Protein AF-A0A2I1DPC3-F1 (afdb_monomer_lite)

pLDDT: mean 86.14, std 11.39, range [29.7, 96.44]

Sequence (164 aa):
MNNTRNSIEIYTDAACLIARDKLKMFIFDRDRMDLSATMVMAINRLAEAFPDRDMGAELAMPEAHREAHEQYRAQRRRLATDLDLIIDTLNRDVGSCGLYYELWHPRMMQAIAGHIRRYSVDKAVAAALWATVDCPADGPTEQDWKNASEMESDVWETIQEDME

Organism: NCBI:txid187490

Radius of gyration: 21.08 Å; chains: 1; bounding box: 50×29×62 Å

Foldseek 3Di:
DDPPPDLVNLLVQLLVVQVVVVVVCVVDPHDDDDQDPSNLVSLLSNCQSCLPDQVCVVSVGDPVSSVSSVVSSVVLVCLQEVLVVVVVVLCVVQPDCDVQPLSSLLSLLVSLVVSCVRSVHDLVSSLVSCVVSPAHSVGHDPVRNVSSVVSNVVVVVVVVVVVD

Secondary structure (DSSP, 8-state):
------HHHHHHHHHHHHHHHHHHHHHS-SS-----HHHHHHHHHHHHH-TTS-HHHHTT--HHHHHHHHHHHHHHHHHHH-HHHHHHHHHHHH----S-HHHHHHHHHHHHHHHHHHHT--HHHHHHHHHTTT--TT---HHHHHHHHHHHHHHHHHHHHTT-

Structure (mmCIF, N/CA/C/O backbone):
data_AF-A0A2I1DPC3-F1
#
_entry.id   AF-A0A2I1DPC3-F1
#
loop_
_atom_site.group_PDB
_atom_site.id
_atom_site.type_symbol
_atom_site.label_atom_id
_atom_site.label_alt_id
_atom_site.label_comp_id
_atom_site.label_asym_id
_atom_site.label_entity_id
_atom_site.label_seq_id
_atom_site.pdbx_PDB_ins_code
_atom_site.Cartn_x
_atom_site.Cartn_y
_atom_site.Cartn_z
_atom_site.occupancy
_atom_site.B_iso_or_equiv
_atom_site.auth_seq_id
_atom_site.auth_comp_id
_atom_site.auth_asym_id
_atom_site.auth_atom_id
_atom_site.pdbx_PDB_model_num
ATOM 1 N N . MET A 1 1 ? 7.057 15.089 9.502 1.00 29.70 1 MET A N 1
ATOM 2 C CA . MET A 1 1 ? 8.032 15.545 8.486 1.00 29.70 1 MET A CA 1
ATOM 3 C C . MET A 1 1 ? 7.602 15.004 7.128 1.00 29.70 1 MET A C 1
ATOM 5 O O . MET A 1 1 ? 7.773 13.820 6.869 1.00 29.70 1 MET A O 1
ATOM 9 N N . ASN A 1 2 ? 6.966 15.840 6.304 1.00 32.38 2 ASN A N 1
ATOM 10 C CA . ASN A 1 2 ? 6.518 15.468 4.960 1.00 32.38 2 ASN A CA 1
ATOM 11 C C . ASN A 1 2 ? 7.716 15.462 4.006 1.00 32.38 2 ASN A C 1
ATOM 13 O O . ASN A 1 2 ? 8.061 16.494 3.444 1.00 32.38 2 ASN A O 1
ATOM 17 N N . ASN A 1 3 ? 8.337 14.300 3.812 1.00 40.59 3 ASN A N 1
ATOM 18 C CA . ASN A 1 3 ? 9.265 14.068 2.702 1.00 40.59 3 ASN A CA 1
ATOM 19 C C . ASN A 1 3 ? 8.484 13.671 1.440 1.00 40.59 3 ASN A C 1
ATOM 21 O O . ASN A 1 3 ? 8.779 12.668 0.791 1.00 40.59 3 ASN A O 1
ATOM 25 N N . THR A 1 4 ? 7.467 14.455 1.080 1.00 48.62 4 THR A N 1
ATOM 26 C CA . THR A 1 4 ? 6.911 14.406 -0.272 1.00 48.62 4 THR A CA 1
ATOM 27 C C . THR A 1 4 ? 7.943 15.077 -1.170 1.00 48.62 4 THR A C 1
ATOM 29 O O . THR A 1 4 ? 7.867 16.274 -1.434 1.00 48.62 4 THR A O 1
ATOM 32 N N . ARG A 1 5 ? 8.973 14.327 -1.586 1.00 57.94 5 ARG A N 1
ATOM 33 C CA . ARG A 1 5 ? 9.790 14.745 -2.730 1.00 57.94 5 ARG A CA 1
ATOM 34 C C . ARG A 1 5 ? 8.828 15.071 -3.860 1.00 57.94 5 ARG A C 1
ATOM 36 O O . ARG A 1 5 ? 7.908 14.295 -4.127 1.00 57.94 5 ARG A O 1
ATOM 43 N N . ASN A 1 6 ? 9.004 16.237 -4.465 1.00 83.06 6 ASN A N 1
ATOM 44 C CA . ASN A 1 6 ? 8.153 16.667 -5.564 1.00 83.06 6 ASN A CA 1
ATOM 45 C C . ASN A 1 6 ? 8.238 15.603 -6.676 1.00 83.06 6 ASN A C 1
ATOM 47 O O . ASN A 1 6 ? 9.323 15.087 -6.943 1.00 83.06 6 ASN A O 1
ATOM 51 N N . SER A 1 7 ? 7.128 15.248 -7.331 1.00 83.38 7 SER A N 1
ATOM 52 C CA . SER A 1 7 ? 7.119 14.239 -8.404 1.00 83.38 7 SER A CA 1
ATOM 53 C C . SER A 1 7 ? 8.147 14.547 -9.507 1.00 83.38 7 SER A C 1
ATOM 55 O O . SER A 1 7 ? 8.692 13.630 -10.118 1.00 83.38 7 SER A O 1
ATOM 57 N N . ILE A 1 8 ? 8.474 15.831 -9.709 1.00 86.06 8 ILE A N 1
ATOM 58 C CA . ILE A 1 8 ? 9.557 16.291 -10.594 1.00 86.06 8 ILE A CA 1
ATOM 59 C C . ILE A 1 8 ? 10.935 15.817 -10.106 1.00 86.06 8 ILE A C 1
ATOM 61 O O . ILE A 1 8 ? 11.740 15.343 -10.906 1.00 86.06 8 ILE A O 1
ATOM 65 N N . GLU A 1 9 ? 11.219 15.919 -8.808 1.00 88.06 9 GLU A N 1
ATOM 66 C CA . GLU A 1 9 ? 12.486 15.467 -8.216 1.00 88.06 9 GLU A CA 1
ATOM 67 C C . GLU A 1 9 ? 12.615 13.949 -8.309 1.00 88.06 9 GLU A C 1
ATOM 69 O O . GLU A 1 9 ? 13.664 13.449 -8.698 1.00 88.06 9 GLU A O 1
ATOM 74 N N . ILE A 1 10 ? 11.533 13.212 -8.027 1.00 90.00 10 ILE A N 1
ATOM 75 C CA . ILE A 1 10 ? 11.505 11.746 -8.150 1.00 90.00 10 ILE A CA 1
ATOM 76 C C . ILE A 1 10 ? 11.810 11.322 -9.589 1.00 90.00 10 ILE A C 1
ATOM 78 O O . ILE A 1 10 ? 12.649 10.448 -9.812 1.00 90.00 10 ILE A O 1
ATOM 82 N N . TYR A 1 11 ? 11.160 11.966 -10.562 1.00 90.94 11 TYR A N 1
ATOM 83 C CA . TYR A 1 11 ? 11.421 11.725 -11.977 1.00 90.94 11 TYR A CA 1
ATOM 84 C C . TYR A 1 11 ? 12.879 12.020 -12.342 1.00 90.94 11 TYR A C 1
ATOM 86 O O . TYR A 1 11 ? 13.543 11.189 -12.959 1.00 90.94 11 TYR A O 1
ATOM 94 N N . THR A 1 12 ? 13.387 13.188 -11.945 1.00 91.38 12 THR A N 1
ATOM 95 C CA . THR A 1 12 ? 14.733 13.648 -12.313 1.00 91.38 12 THR A CA 1
ATOM 96 C C . THR A 1 12 ? 15.816 12.761 -11.699 1.00 91.38 12 THR A C 1
ATOM 98 O O . THR A 1 12 ? 16.739 12.355 -12.405 1.00 91.38 12 THR A O 1
ATOM 101 N N . ASP A 1 13 ? 15.680 12.393 -10.421 1.00 91.06 13 ASP A N 1
ATOM 102 C CA . ASP A 1 13 ? 16.586 11.468 -9.731 1.00 91.06 13 ASP A CA 1
ATOM 103 C C . ASP A 1 13 ? 16.650 10.118 -10.462 1.00 91.06 13 ASP A C 1
ATOM 105 O O . ASP A 1 13 ? 17.737 9.626 -10.779 1.00 91.06 13 ASP A O 1
ATOM 109 N N . ALA A 1 14 ? 15.488 9.527 -10.768 1.00 91.31 14 ALA A N 1
ATOM 110 C CA . ALA A 1 14 ? 15.417 8.244 -11.459 1.00 91.31 14 ALA A CA 1
ATOM 111 C C . ALA A 1 14 ? 16.000 8.330 -12.879 1.00 91.31 14 ALA A C 1
ATOM 113 O O . ALA A 1 14 ? 16.815 7.488 -13.259 1.00 91.31 14 ALA A O 1
ATOM 114 N N . ALA A 1 15 ? 15.651 9.371 -13.642 1.00 92.69 15 ALA A N 1
ATOM 115 C CA . ALA A 1 15 ? 16.155 9.585 -14.996 1.00 92.69 15 ALA A CA 1
ATOM 116 C C . ALA A 1 15 ? 17.687 9.721 -15.025 1.00 92.69 15 ALA A C 1
ATOM 118 O O . ALA A 1 15 ? 18.344 9.085 -15.851 1.00 92.69 15 ALA A O 1
ATOM 119 N N . CYS A 1 16 ? 18.269 10.481 -14.091 1.00 92.94 16 CYS A N 1
ATOM 120 C CA . CYS A 1 16 ? 19.719 10.624 -13.949 1.00 92.94 16 CYS A CA 1
ATOM 121 C C . CYS A 1 16 ? 20.403 9.291 -13.621 1.00 92.94 16 CYS A C 1
ATOM 123 O O . CYS A 1 16 ? 21.436 8.959 -14.209 1.00 92.94 16 CYS A O 1
ATOM 125 N N . LEU A 1 17 ? 19.833 8.507 -12.700 1.00 91.00 17 LEU A N 1
ATOM 126 C CA . LEU A 1 17 ? 20.369 7.197 -12.328 1.00 91.00 17 LEU A CA 1
ATOM 127 C C . LEU A 1 17 ? 20.321 6.209 -13.500 1.00 91.00 17 LEU A C 1
ATOM 129 O O . LEU A 1 17 ? 21.329 5.560 -13.780 1.00 91.00 17 LEU A O 1
ATOM 133 N N . ILE A 1 18 ? 19.201 6.152 -14.222 1.00 89.81 18 ILE A N 1
ATOM 134 C CA . ILE A 1 18 ? 19.018 5.300 -15.404 1.00 89.81 18 ILE A CA 1
ATOM 135 C C . ILE A 1 18 ? 19.963 5.720 -16.534 1.00 89.81 18 ILE A C 1
ATOM 137 O O . ILE A 1 18 ? 20.594 4.867 -17.155 1.00 89.81 18 ILE A O 1
ATOM 141 N N . ALA A 1 19 ? 20.114 7.022 -16.793 1.00 90.12 19 ALA A N 1
ATOM 142 C CA . ALA A 1 19 ? 21.049 7.526 -17.799 1.00 90.12 19 ALA A CA 1
ATOM 143 C C . ALA A 1 19 ? 22.503 7.159 -17.463 1.00 90.12 19 ALA A C 1
ATOM 145 O O . ALA A 1 19 ? 23.254 6.722 -18.338 1.00 90.12 19 ALA A O 1
ATOM 146 N N . ARG A 1 20 ? 22.891 7.278 -16.187 1.00 88.19 20 ARG A N 1
ATOM 147 C CA . ARG A 1 20 ? 24.218 6.872 -15.709 1.00 88.19 20 ARG A CA 1
ATOM 148 C C . ARG A 1 20 ? 24.463 5.379 -15.917 1.00 88.19 20 ARG A C 1
ATOM 150 O O . ARG A 1 20 ? 25.554 5.006 -16.340 1.00 88.19 20 ARG A O 1
ATOM 157 N N . ASP A 1 21 ? 23.480 4.533 -15.629 1.00 85.19 21 ASP A N 1
ATOM 158 C CA . ASP A 1 21 ? 23.625 3.086 -15.814 1.00 85.19 21 ASP A CA 1
ATOM 159 C C . ASP A 1 21 ? 23.664 2.691 -17.290 1.00 85.19 21 ASP A C 1
ATOM 161 O O . ASP A 1 21 ? 24.517 1.900 -17.681 1.00 85.19 21 ASP A O 1
ATOM 165 N N . LYS A 1 22 ? 22.860 3.329 -18.149 1.00 85.62 22 LYS A N 1
ATOM 166 C CA . LYS A 1 22 ? 22.969 3.162 -19.608 1.00 85.62 22 LYS A CA 1
ATOM 167 C C . LYS A 1 22 ? 24.371 3.478 -20.123 1.00 85.62 22 LYS A C 1
ATOM 169 O O . LYS A 1 22 ? 24.893 2.736 -20.952 1.00 85.62 22 LYS A O 1
ATOM 174 N N . LEU A 1 23 ? 24.979 4.561 -19.631 1.00 84.81 23 LEU A N 1
ATOM 175 C CA . LEU A 1 23 ? 26.351 4.931 -19.982 1.00 84.81 23 LEU A CA 1
ATOM 176 C C . LEU A 1 23 ? 27.342 3.849 -19.533 1.00 84.81 23 LEU A C 1
ATOM 178 O O . LEU A 1 23 ? 28.210 3.456 -20.304 1.00 84.81 23 LEU A O 1
ATOM 182 N N . LYS A 1 24 ? 27.194 3.328 -18.310 1.00 81.38 24 LYS A N 1
ATOM 183 C CA . LYS A 1 24 ? 28.041 2.236 -17.811 1.00 81.38 24 LYS A CA 1
ATOM 184 C C . LYS A 1 24 ? 27.889 0.965 -18.639 1.00 81.38 24 LYS A C 1
ATOM 186 O O . LYS A 1 24 ? 28.903 0.404 -19.020 1.00 81.38 24 LYS A O 1
ATOM 191 N N . MET A 1 25 ? 26.668 0.557 -18.975 1.00 77.06 25 MET A N 1
ATOM 192 C CA . MET A 1 25 ? 26.416 -0.598 -19.846 1.00 77.06 25 MET A CA 1
ATOM 193 C C . MET A 1 25 ? 26.947 -0.392 -21.270 1.00 77.06 25 MET A C 1
ATOM 195 O O . MET A 1 25 ? 27.163 -1.350 -21.993 1.00 77.06 25 MET A O 1
ATOM 199 N N . PHE A 1 26 ? 27.111 0.846 -21.735 1.00 76.44 26 PHE A N 1
ATOM 200 C CA . PHE A 1 26 ? 27.768 1.098 -23.019 1.00 76.44 26 PHE A CA 1
ATOM 201 C C . PHE A 1 26 ? 29.292 0.922 -22.928 1.00 76.44 26 PHE A C 1
ATOM 203 O O . PHE A 1 26 ? 29.922 0.496 -23.890 1.00 76.44 26 PHE A O 1
ATOM 210 N N . ILE A 1 27 ? 29.881 1.255 -21.777 1.00 76.12 27 ILE A N 1
ATOM 211 C CA . ILE A 1 27 ? 31.329 1.184 -21.530 1.00 76.12 27 ILE A CA 1
ATOM 212 C C . ILE A 1 27 ? 31.770 -0.236 -21.129 1.00 76.12 27 ILE A C 1
ATOM 214 O O . ILE A 1 27 ? 32.873 -0.652 -21.475 1.00 76.12 27 ILE A O 1
ATOM 218 N N . PHE A 1 28 ? 30.927 -0.970 -20.402 1.00 67.75 28 PHE A N 1
ATOM 219 C CA . PHE A 1 28 ? 31.197 -2.305 -19.869 1.00 67.75 28 PHE A CA 1
ATOM 220 C C . PHE A 1 28 ? 30.215 -3.320 -20.471 1.00 67.75 28 PHE A C 1
ATOM 222 O O . PHE A 1 28 ? 29.014 -3.064 -20.504 1.00 67.75 28 PHE A O 1
ATOM 229 N N . ASP A 1 29 ? 30.732 -4.457 -20.946 1.00 58.94 29 ASP A N 1
ATOM 230 C CA . ASP A 1 29 ? 29.975 -5.480 -21.682 1.00 58.94 29 ASP A CA 1
ATOM 231 C C . ASP A 1 29 ? 28.749 -6.019 -20.907 1.00 58.94 29 ASP A C 1
ATOM 233 O O . ASP A 1 29 ? 28.756 -6.132 -19.678 1.00 58.94 29 ASP A O 1
ATOM 237 N N . ARG A 1 30 ? 27.665 -6.294 -21.640 1.00 56.59 30 ARG A N 1
ATOM 238 C CA . ARG A 1 30 ? 26.322 -5.751 -21.347 1.00 56.59 30 ARG A CA 1
ATOM 239 C C . ARG A 1 30 ? 25.370 -6.575 -20.473 1.00 56.59 30 ARG A C 1
ATOM 241 O O . ARG A 1 30 ? 24.300 -6.069 -20.144 1.00 56.59 30 ARG A O 1
ATOM 248 N N . ASP A 1 31 ? 25.716 -7.788 -20.062 1.00 51.28 31 ASP A N 1
ATOM 249 C CA . ASP A 1 31 ? 24.662 -8.761 -19.714 1.00 51.28 31 ASP A CA 1
ATOM 250 C C . ASP A 1 31 ? 24.390 -8.986 -18.218 1.00 51.28 31 ASP A C 1
ATOM 252 O O . ASP A 1 31 ? 23.513 -9.777 -17.879 1.00 51.28 31 ASP A O 1
ATOM 256 N N . ARG A 1 32 ? 25.107 -8.332 -17.290 1.00 52.34 32 ARG A N 1
ATOM 257 C CA . ARG A 1 32 ? 24.981 -8.639 -15.843 1.00 52.34 32 ARG A CA 1
ATOM 258 C C . ARG A 1 32 ? 25.238 -7.470 -14.891 1.00 52.34 32 ARG A C 1
ATOM 260 O O . ARG A 1 32 ? 25.887 -7.643 -13.860 1.00 52.34 32 ARG A O 1
ATOM 267 N N . MET A 1 33 ? 24.775 -6.264 -15.209 1.00 63.78 33 MET A N 1
ATOM 268 C CA . MET A 1 33 ? 24.725 -5.242 -14.159 1.00 63.78 33 MET A CA 1
ATOM 269 C C . MET A 1 33 ? 23.501 -5.482 -13.280 1.00 63.78 33 MET A C 1
ATOM 271 O O . MET A 1 33 ? 22.384 -5.115 -13.637 1.00 63.78 33 MET A O 1
ATOM 275 N N . ASP A 1 34 ? 23.743 -6.115 -12.132 1.00 71.81 34 ASP A N 1
ATOM 276 C CA . ASP A 1 34 ? 22.758 -6.230 -11.064 1.00 71.81 34 ASP A CA 1
ATOM 277 C C . ASP A 1 34 ? 22.277 -4.838 -10.643 1.00 71.81 34 ASP A C 1
ATOM 279 O O . ASP A 1 34 ? 23.054 -3.880 -10.529 1.00 71.81 34 ASP A O 1
ATOM 283 N N . LEU A 1 35 ? 20.976 -4.725 -10.380 1.00 79.50 35 LEU A N 1
ATOM 284 C CA . LEU A 1 35 ? 20.387 -3.482 -9.905 1.00 79.50 35 LEU A CA 1
ATOM 285 C C . LEU A 1 35 ? 20.959 -3.131 -8.532 1.00 79.50 35 LEU A C 1
ATOM 287 O O . LEU A 1 35 ? 20.717 -3.812 -7.536 1.00 79.50 35 LEU A O 1
ATOM 291 N N . SER A 1 36 ? 21.680 -2.013 -8.458 1.00 85.19 36 SER A N 1
ATOM 292 C CA . SER A 1 36 ? 22.090 -1.466 -7.163 1.00 85.19 36 SER A CA 1
ATOM 293 C C . SER A 1 36 ? 20.867 -1.156 -6.289 1.00 85.19 36 SER A C 1
ATOM 295 O O . SER A 1 36 ? 19.825 -0.736 -6.796 1.00 85.19 36 SER A O 1
ATOM 297 N N . ALA A 1 37 ? 21.006 -1.266 -4.964 1.00 86.56 37 ALA A N 1
ATOM 298 C CA . ALA A 1 37 ? 19.927 -0.938 -4.025 1.00 86.56 37 ALA A CA 1
ATOM 299 C C . ALA A 1 37 ? 19.363 0.481 -4.246 1.00 86.56 37 ALA A C 1
ATOM 301 O O . ALA A 1 37 ? 18.153 0.689 -4.214 1.00 86.56 37 ALA A O 1
ATOM 302 N N . THR A 1 38 ? 20.230 1.451 -4.559 1.00 87.81 38 THR A N 1
ATOM 303 C CA . THR A 1 38 ? 19.825 2.824 -4.895 1.00 87.81 38 THR A CA 1
ATOM 304 C C . THR A 1 38 ? 18.936 2.880 -6.136 1.00 87.81 38 THR A C 1
ATOM 306 O O . THR A 1 38 ? 17.984 3.658 -6.167 1.00 87.81 38 THR A O 1
ATOM 309 N N . MET A 1 39 ? 19.227 2.062 -7.150 1.00 89.00 39 MET A N 1
ATOM 310 C CA . MET A 1 39 ? 18.412 1.986 -8.359 1.00 89.00 39 MET A CA 1
ATOM 311 C C . MET A 1 39 ? 17.047 1.367 -8.065 1.00 89.00 39 MET A C 1
ATOM 313 O O . MET A 1 39 ? 16.035 1.936 -8.461 1.00 89.00 39 MET A O 1
ATOM 317 N N . VAL A 1 40 ? 17.007 0.263 -7.314 1.00 89.56 40 VAL A N 1
ATOM 318 C CA . VAL A 1 40 ? 15.745 -0.367 -6.890 1.00 89.56 40 VAL A CA 1
ATOM 319 C C . VAL A 1 40 ? 14.876 0.634 -6.124 1.00 89.56 40 VAL A C 1
ATOM 321 O O . VAL A 1 40 ? 13.702 0.808 -6.436 1.00 89.56 40 VAL A O 1
ATOM 324 N N . MET A 1 41 ? 15.459 1.376 -5.177 1.00 89.50 41 MET A N 1
ATOM 325 C CA . MET A 1 41 ? 14.736 2.425 -4.451 1.00 89.50 41 MET A CA 1
ATOM 326 C C . MET A 1 41 ? 14.201 3.527 -5.374 1.00 89.50 41 MET A C 1
ATOM 328 O O . MET A 1 41 ? 13.085 4.003 -5.169 1.00 89.50 41 MET A O 1
ATOM 332 N N . ALA A 1 42 ? 14.982 3.956 -6.368 1.00 90.50 42 ALA A N 1
ATOM 333 C CA . ALA A 1 42 ? 14.554 4.974 -7.324 1.00 90.50 42 ALA A CA 1
ATOM 334 C C . ALA A 1 42 ? 13.412 4.471 -8.219 1.00 90.50 42 ALA A C 1
ATOM 336 O O . ALA A 1 42 ? 12.432 5.188 -8.404 1.00 90.50 42 ALA A O 1
ATOM 337 N N . ILE A 1 43 ? 13.504 3.231 -8.705 1.00 90.50 43 ILE A N 1
ATOM 338 C CA . ILE A 1 43 ? 12.467 2.557 -9.494 1.00 90.50 43 ILE A CA 1
ATOM 339 C C . ILE A 1 43 ? 11.160 2.448 -8.700 1.00 90.50 43 ILE A C 1
ATOM 341 O O . ILE A 1 43 ? 10.103 2.816 -9.212 1.00 90.50 43 ILE A O 1
ATOM 345 N N . ASN A 1 44 ? 11.229 2.019 -7.438 1.00 89.81 44 ASN A N 1
ATOM 346 C CA . ASN A 1 44 ? 10.047 1.887 -6.587 1.00 89.81 44 ASN A CA 1
ATOM 347 C C . ASN A 1 44 ? 9.376 3.247 -6.359 1.00 89.81 44 ASN A C 1
ATOM 349 O O . ASN A 1 44 ? 8.178 3.387 -6.581 1.00 89.81 44 ASN A O 1
ATOM 353 N N . ARG A 1 45 ? 10.153 4.283 -6.013 1.00 89.62 45 ARG A N 1
ATOM 354 C CA . ARG A 1 45 ? 9.632 5.655 -5.849 1.00 89.62 45 ARG A CA 1
ATOM 355 C C . ARG A 1 45 ? 9.007 6.200 -7.127 1.00 89.62 45 ARG A C 1
ATOM 357 O O . ARG A 1 45 ? 8.015 6.919 -7.070 1.00 89.62 45 ARG A O 1
ATOM 364 N N . LEU A 1 46 ? 9.587 5.875 -8.280 1.00 91.19 46 LEU A N 1
ATOM 365 C CA . LEU A 1 46 ? 9.060 6.292 -9.572 1.00 91.19 46 LEU A CA 1
ATOM 366 C C . LEU A 1 46 ? 7.690 5.657 -9.842 1.00 91.19 46 LEU A C 1
ATOM 368 O O . LEU A 1 46 ? 6.761 6.357 -10.238 1.00 91.19 46 LEU A O 1
ATOM 372 N N . ALA A 1 47 ? 7.550 4.362 -9.557 1.00 87.88 47 ALA A N 1
ATOM 373 C CA . ALA A 1 47 ? 6.283 3.647 -9.657 1.00 87.88 47 ALA A CA 1
ATOM 374 C C . ALA A 1 47 ? 5.236 4.141 -8.641 1.00 87.88 47 ALA A C 1
ATOM 376 O O . ALA A 1 47 ? 4.046 4.161 -8.951 1.00 87.88 47 ALA A O 1
ATOM 377 N N . GLU A 1 48 ? 5.657 4.558 -7.443 1.00 86.69 48 GLU A N 1
ATOM 378 C CA . GLU A 1 48 ? 4.777 5.183 -6.446 1.00 86.69 48 GLU A CA 1
ATOM 379 C C . GLU A 1 48 ? 4.259 6.550 -6.910 1.00 86.69 48 GLU A C 1
ATOM 381 O O . GLU A 1 48 ? 3.077 6.846 -6.745 1.00 86.69 48 GLU A O 1
ATOM 386 N N . ALA A 1 49 ? 5.130 7.379 -7.493 1.00 88.00 49 ALA A N 1
ATOM 387 C CA . ALA A 1 49 ? 4.788 8.731 -7.931 1.00 88.00 49 ALA A CA 1
ATOM 388 C C . ALA A 1 49 ? 3.965 8.760 -9.229 1.00 88.00 49 ALA A C 1
ATOM 390 O O . ALA A 1 49 ? 3.186 9.691 -9.440 1.00 88.00 49 ALA A O 1
ATOM 391 N N . PHE A 1 50 ? 4.139 7.760 -10.098 1.00 87.50 50 PHE A N 1
ATOM 392 C CA . PHE A 1 50 ? 3.487 7.678 -11.405 1.00 87.50 50 PHE A CA 1
ATOM 393 C C . PHE A 1 50 ? 2.866 6.289 -11.645 1.00 87.50 50 PHE A C 1
ATOM 395 O O . PHE A 1 50 ? 3.275 5.572 -12.562 1.00 87.50 50 PHE A O 1
ATOM 402 N N . PRO A 1 51 ? 1.854 5.892 -10.853 1.00 80.88 51 PRO A N 1
ATOM 403 C CA . PRO A 1 51 ? 1.315 4.531 -10.860 1.00 80.88 51 PRO A CA 1
ATOM 404 C C . PRO A 1 51 ? 0.657 4.131 -12.183 1.00 80.88 51 PRO A C 1
ATOM 406 O O . PRO A 1 51 ? 0.619 2.939 -12.501 1.00 80.88 51 PRO A O 1
ATOM 409 N N . ASP A 1 52 ? 0.193 5.100 -12.975 1.00 83.06 52 ASP A N 1
ATOM 410 C CA . ASP A 1 52 ? -0.532 4.878 -14.232 1.00 83.06 52 ASP A CA 1
ATOM 411 C C . ASP A 1 52 ? 0.339 5.048 -15.481 1.00 83.06 52 ASP A C 1
ATOM 413 O O . ASP A 1 52 ? -0.000 4.527 -16.543 1.00 83.06 52 ASP A O 1
ATOM 417 N N . ARG A 1 53 ? 1.507 5.687 -15.365 1.00 86.00 53 ARG A N 1
ATOM 418 C CA . ARG A 1 53 ? 2.390 5.947 -16.510 1.00 86.00 53 ARG A CA 1
ATOM 419 C C . ARG A 1 53 ? 3.359 4.804 -16.742 1.00 86.00 53 ARG A C 1
ATOM 421 O O . ARG A 1 53 ? 3.888 4.214 -15.800 1.00 86.00 53 ARG A O 1
ATOM 428 N N . ASP A 1 54 ? 3.628 4.503 -18.006 1.00 87.62 54 ASP A N 1
ATOM 429 C CA . ASP A 1 54 ? 4.689 3.568 -18.372 1.00 87.62 54 ASP A CA 1
ATOM 430 C C . ASP A 1 54 ? 6.058 4.257 -18.346 1.00 87.62 54 ASP A C 1
ATOM 432 O O . ASP A 1 54 ? 6.669 4.560 -19.369 1.00 87.62 54 ASP A O 1
ATOM 436 N N . MET A 1 55 ? 6.551 4.495 -17.130 1.00 91.06 55 MET A N 1
ATOM 437 C CA . MET A 1 55 ? 7.851 5.129 -16.925 1.00 91.06 55 MET A CA 1
ATOM 438 C C . MET A 1 55 ? 9.017 4.292 -17.470 1.00 91.06 55 MET A C 1
ATOM 440 O O . MET A 1 55 ? 10.077 4.846 -17.762 1.00 91.06 55 MET A O 1
ATOM 444 N N . GLY A 1 56 ? 8.828 2.976 -17.626 1.00 89.31 56 GLY A N 1
ATOM 445 C CA . GLY A 1 56 ? 9.815 2.084 -18.228 1.00 89.31 56 GLY A CA 1
ATOM 446 C C . GLY A 1 56 ? 10.053 2.438 -19.692 1.00 89.31 56 GLY A C 1
ATOM 447 O O . GLY A 1 56 ? 11.200 2.640 -20.099 1.00 89.31 56 GLY A O 1
ATOM 448 N N . ALA A 1 57 ? 8.969 2.590 -20.455 1.00 89.56 57 ALA A N 1
ATOM 449 C CA . ALA A 1 57 ? 9.022 3.054 -21.836 1.00 89.56 57 ALA A CA 1
ATOM 450 C C . ALA A 1 57 ? 9.473 4.520 -21.940 1.00 89.56 57 ALA A C 1
ATOM 452 O O . ALA A 1 57 ? 10.367 4.829 -22.728 1.00 89.56 57 ALA A O 1
ATOM 453 N N . GLU A 1 58 ? 8.915 5.418 -21.121 1.00 91.69 58 GLU A N 1
ATOM 454 C CA . GLU A 1 58 ? 9.222 6.856 -21.182 1.00 91.69 58 GLU A CA 1
ATOM 455 C C . GLU A 1 58 ? 10.696 7.174 -20.895 1.00 91.69 58 GLU A C 1
ATOM 457 O O . GLU A 1 58 ? 11.294 8.020 -21.559 1.00 91.69 58 GLU A O 1
ATOM 462 N N . LEU A 1 59 ? 11.308 6.476 -19.933 1.00 91.56 59 LEU A N 1
ATOM 463 C CA . LEU A 1 59 ? 12.734 6.622 -19.626 1.00 91.56 59 LEU A CA 1
ATOM 464 C C . LEU A 1 59 ? 13.619 5.694 -20.467 1.00 91.56 59 LEU A C 1
ATOM 466 O O . LEU A 1 59 ? 14.840 5.673 -20.272 1.00 91.56 59 LEU A O 1
ATOM 470 N N . ALA A 1 60 ? 13.033 4.927 -21.393 1.00 89.94 60 ALA A N 1
ATOM 471 C CA . ALA A 1 60 ? 13.693 3.894 -22.186 1.00 89.94 60 ALA A CA 1
ATOM 472 C C . ALA A 1 60 ? 14.598 3.003 -21.316 1.00 89.94 60 ALA A C 1
ATOM 474 O O . ALA A 1 60 ? 15.791 2.869 -21.593 1.00 89.94 60 ALA A O 1
ATOM 475 N N . MET A 1 61 ? 14.077 2.518 -20.187 1.00 89.94 61 MET A N 1
ATOM 476 C CA . MET A 1 61 ? 14.845 1.769 -19.191 1.00 89.94 61 MET A CA 1
ATOM 477 C C . MET A 1 61 ? 15.540 0.545 -19.815 1.00 89.94 61 MET A C 1
ATOM 479 O O . MET A 1 61 ? 14.950 -0.110 -20.675 1.00 89.94 61 MET A O 1
ATOM 483 N N . PRO A 1 62 ? 16.769 0.200 -19.379 1.00 87.75 62 PRO A N 1
ATOM 484 C CA . PRO A 1 62 ? 17.349 -1.106 -19.682 1.00 87.75 62 PRO A CA 1
ATOM 485 C C . PRO A 1 62 ? 16.424 -2.239 -19.224 1.00 87.75 62 PRO A C 1
ATOM 487 O O . PRO A 1 62 ? 15.668 -2.066 -18.267 1.00 87.75 62 PRO A O 1
ATOM 490 N N . GLU A 1 63 ? 16.513 -3.404 -19.865 1.00 86.94 63 GLU A N 1
ATOM 491 C CA . GLU A 1 63 ? 15.581 -4.522 -19.658 1.00 86.94 63 GLU A CA 1
ATOM 492 C C . GLU A 1 63 ? 15.409 -4.902 -18.181 1.00 86.94 63 GLU A C 1
ATOM 494 O O . GLU A 1 63 ? 14.296 -4.818 -17.672 1.00 86.94 63 GLU A O 1
ATOM 499 N N . ALA A 1 64 ? 16.505 -5.147 -17.456 1.00 85.19 64 ALA A N 1
ATOM 500 C CA . ALA A 1 64 ? 16.458 -5.471 -16.026 1.00 85.19 64 ALA A CA 1
ATOM 501 C C . ALA A 1 64 ? 15.773 -4.385 -15.167 1.00 85.19 64 ALA A C 1
ATOM 503 O O . ALA A 1 64 ? 15.070 -4.685 -14.204 1.00 85.19 64 ALA A O 1
ATOM 504 N N . HIS A 1 65 ? 15.946 -3.104 -15.514 1.00 87.94 65 HIS A N 1
ATOM 505 C CA . HIS A 1 65 ? 15.314 -1.994 -14.791 1.00 87.94 65 HIS A CA 1
ATOM 506 C C . HIS A 1 65 ? 13.813 -1.932 -15.078 1.00 87.94 65 HIS A C 1
ATOM 508 O O . HIS A 1 65 ? 13.015 -1.696 -14.171 1.00 87.94 65 HIS A O 1
ATOM 514 N N . ARG A 1 66 ? 13.435 -2.151 -16.342 1.00 89.56 66 ARG A N 1
ATOM 515 C CA . ARG A 1 66 ? 12.038 -2.202 -16.768 1.00 89.56 66 ARG A CA 1
ATOM 516 C C . ARG A 1 66 ? 11.314 -3.365 -16.09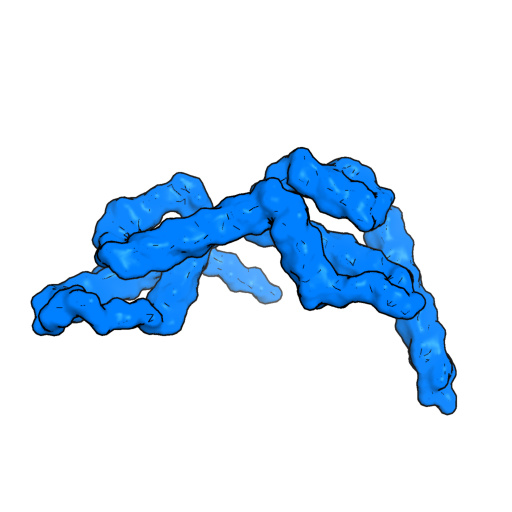4 1.00 89.56 66 ARG A C 1
ATOM 518 O O . ARG A 1 66 ? 10.244 -3.147 -15.541 1.00 89.56 66 ARG A O 1
ATOM 525 N N . GLU A 1 67 ? 11.916 -4.553 -16.077 1.00 89.56 67 GLU A N 1
ATOM 526 C CA . GLU A 1 67 ? 11.358 -5.726 -15.397 1.00 89.56 67 GLU A CA 1
ATOM 527 C C . GLU A 1 67 ? 11.130 -5.455 -13.907 1.00 89.56 67 GLU A C 1
ATOM 529 O O . GLU A 1 67 ? 10.030 -5.681 -13.407 1.00 89.56 67 GLU A O 1
ATOM 534 N N . ALA A 1 68 ? 12.118 -4.891 -13.203 1.00 88.88 68 ALA A N 1
ATOM 535 C CA . ALA A 1 68 ? 11.962 -4.530 -11.793 1.00 88.88 68 ALA A CA 1
ATOM 536 C C . ALA A 1 68 ? 10.850 -3.487 -11.570 1.00 88.88 68 ALA A C 1
ATOM 538 O O . ALA A 1 68 ? 10.058 -3.603 -10.632 1.00 88.88 68 ALA A O 1
ATOM 539 N N . HIS A 1 69 ? 10.752 -2.486 -12.449 1.00 89.75 69 HIS A N 1
ATOM 540 C CA . HIS A 1 69 ? 9.698 -1.474 -12.395 1.00 89.75 69 HIS A CA 1
ATOM 541 C C . HIS A 1 69 ? 8.302 -2.075 -12.617 1.00 89.75 69 HIS A C 1
ATOM 543 O O . HIS A 1 69 ? 7.362 -1.763 -11.881 1.00 89.75 69 HIS A O 1
ATOM 549 N N . GLU A 1 70 ? 8.153 -2.953 -13.609 1.00 89.88 70 GLU A N 1
ATOM 550 C CA . GLU A 1 70 ? 6.895 -3.638 -13.916 1.00 89.88 70 GLU A CA 1
ATOM 551 C C . GLU A 1 70 ? 6.474 -4.592 -12.796 1.00 89.88 70 GLU A C 1
ATOM 553 O O . GLU A 1 70 ? 5.311 -4.569 -12.385 1.00 89.88 70 GLU A O 1
ATOM 558 N N . GLN A 1 71 ? 7.413 -5.368 -12.247 1.00 89.62 71 GLN A N 1
ATOM 559 C CA . GLN A 1 71 ? 7.170 -6.247 -11.100 1.00 89.62 71 GLN A CA 1
ATOM 560 C C . GLN A 1 71 ? 6.658 -5.455 -9.894 1.00 89.62 71 GLN A C 1
ATOM 562 O O . GLN A 1 71 ? 5.637 -5.818 -9.304 1.00 89.62 71 GLN A O 1
ATOM 567 N N . TYR A 1 72 ? 7.307 -4.336 -9.563 1.00 89.56 72 TYR A N 1
ATOM 568 C CA . TYR A 1 72 ? 6.879 -3.495 -8.450 1.00 89.56 72 TYR A CA 1
ATOM 569 C C . TYR A 1 72 ? 5.506 -2.850 -8.705 1.00 89.56 72 TYR A C 1
ATOM 571 O O . TYR A 1 72 ? 4.647 -2.862 -7.822 1.00 89.56 72 TYR A O 1
ATOM 579 N N . ARG A 1 73 ? 5.232 -2.351 -9.922 1.00 88.12 73 ARG A N 1
ATOM 580 C CA . ARG A 1 73 ? 3.894 -1.837 -10.285 1.00 88.12 73 ARG A CA 1
ATOM 581 C C . ARG A 1 73 ? 2.818 -2.911 -10.169 1.00 88.12 73 ARG A C 1
ATOM 583 O O . ARG A 1 73 ? 1.739 -2.629 -9.650 1.00 88.12 73 ARG A O 1
ATOM 590 N N . ALA A 1 74 ? 3.094 -4.128 -10.630 1.00 88.44 74 ALA A N 1
ATOM 591 C CA . ALA A 1 74 ? 2.163 -5.245 -10.522 1.00 88.44 74 ALA A CA 1
ATOM 592 C C . ALA A 1 74 ? 1.885 -5.598 -9.053 1.00 88.44 74 ALA A C 1
ATOM 594 O O . ALA A 1 74 ? 0.723 -5.715 -8.666 1.00 88.44 74 ALA A O 1
ATOM 595 N N . GLN A 1 75 ? 2.923 -5.684 -8.217 1.00 89.69 75 GLN A N 1
ATOM 596 C CA . GLN A 1 75 ? 2.774 -5.915 -6.779 1.00 89.69 75 GLN A CA 1
ATOM 597 C C . GLN A 1 75 ? 1.953 -4.807 -6.107 1.00 89.69 75 GLN A C 1
ATOM 599 O O . GLN A 1 75 ? 1.036 -5.097 -5.342 1.00 89.69 75 GLN A O 1
ATOM 604 N N . ARG A 1 76 ? 2.234 -3.540 -6.426 1.00 89.06 76 ARG A N 1
ATOM 605 C CA . ARG A 1 76 ? 1.510 -2.385 -5.882 1.00 89.06 76 ARG A CA 1
ATOM 6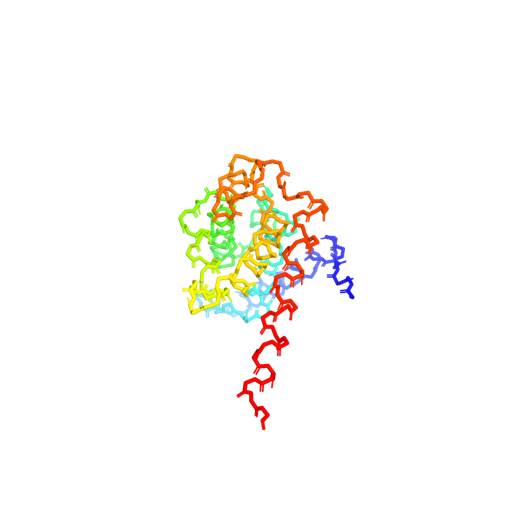06 C C . ARG A 1 76 ? 0.030 -2.404 -6.268 1.00 89.06 76 ARG A C 1
ATOM 608 O O . ARG A 1 76 ? -0.809 -2.123 -5.422 1.00 89.06 76 ARG A O 1
ATOM 615 N N . ARG A 1 77 ? -0.294 -2.773 -7.514 1.00 87.12 77 ARG A N 1
ATOM 616 C CA . ARG A 1 77 ? -1.686 -2.957 -7.961 1.00 87.12 77 ARG A CA 1
ATOM 617 C C . ARG A 1 77 ? -2.381 -4.065 -7.186 1.00 87.12 77 ARG A C 1
ATOM 619 O O . ARG A 1 77 ? -3.493 -3.854 -6.730 1.00 87.12 77 ARG A O 1
ATOM 626 N N . ARG A 1 78 ? -1.714 -5.205 -6.974 1.00 90.62 78 ARG A N 1
ATOM 627 C CA . ARG A 1 78 ? -2.267 -6.275 -6.132 1.00 90.62 78 ARG A CA 1
ATOM 628 C C . ARG A 1 78 ? -2.558 -5.770 -4.722 1.00 90.62 78 ARG A C 1
ATOM 630 O O . ARG A 1 78 ? -3.658 -5.962 -4.237 1.00 90.62 78 ARG A O 1
ATOM 637 N N . LEU A 1 79 ? -1.642 -5.021 -4.115 1.00 90.94 79 LEU A N 1
ATOM 638 C CA . LEU A 1 79 ? -1.865 -4.393 -2.807 1.00 90.94 79 LEU A CA 1
ATOM 639 C C . LEU A 1 79 ? -2.944 -3.294 -2.812 1.00 90.94 79 LEU A C 1
ATOM 641 O O . LEU A 1 79 ? -3.319 -2.828 -1.744 1.00 90.94 79 LEU A O 1
ATOM 645 N N . ALA A 1 80 ? -3.459 -2.880 -3.970 1.00 89.88 80 ALA A N 1
ATOM 646 C CA . ALA A 1 80 ? -4.593 -1.967 -4.070 1.00 89.88 80 ALA A CA 1
ATOM 647 C C . ALA A 1 80 ? -5.937 -2.690 -4.273 1.00 89.88 80 ALA A C 1
ATOM 649 O O . ALA A 1 80 ? -6.970 -2.093 -3.990 1.00 89.88 80 ALA A O 1
ATOM 650 N N . THR A 1 81 ? -5.933 -3.938 -4.764 1.00 91.62 81 THR A N 1
ATOM 651 C CA . THR A 1 81 ? -7.153 -4.617 -5.249 1.00 91.62 81 THR A CA 1
ATOM 652 C C . THR A 1 81 ? -7.400 -6.014 -4.673 1.00 91.62 81 THR A C 1
ATOM 654 O O . THR A 1 81 ? -8.534 -6.477 -4.659 1.00 91.62 81 THR A O 1
ATOM 657 N N . ASP A 1 82 ? -6.351 -6.731 -4.274 1.00 93.62 82 ASP A N 1
ATOM 658 C CA . ASP A 1 82 ? -6.394 -8.127 -3.819 1.00 93.62 82 ASP A CA 1
ATOM 659 C C . ASP A 1 82 ? -6.677 -8.155 -2.310 1.00 93.62 82 ASP A C 1
ATOM 661 O O . ASP A 1 82 ? -5.763 -8.012 -1.500 1.00 93.62 82 ASP A O 1
ATOM 665 N N . LEU A 1 83 ? -7.957 -8.259 -1.937 1.00 92.38 83 LEU A N 1
ATOM 666 C CA . LEU A 1 83 ? -8.409 -8.130 -0.548 1.00 92.38 83 LEU A CA 1
ATOM 667 C C . LEU A 1 83 ? -7.715 -9.122 0.395 1.00 92.38 83 LEU A C 1
ATOM 669 O O . LEU A 1 83 ? -7.244 -8.713 1.454 1.00 92.38 83 LEU A O 1
ATOM 673 N N . ASP A 1 84 ? -7.604 -10.389 -0.005 1.00 94.06 84 ASP A N 1
ATOM 674 C CA . ASP A 1 84 ? -6.986 -11.436 0.814 1.00 94.06 84 ASP A CA 1
ATOM 675 C C . ASP A 1 84 ? -5.506 -11.129 1.058 1.00 94.06 84 ASP A C 1
ATOM 677 O O . ASP A 1 84 ? -5.033 -11.164 2.194 1.00 94.06 84 ASP A O 1
ATOM 681 N N . LEU A 1 85 ? -4.780 -10.724 0.009 1.00 94.44 85 LEU A N 1
ATOM 682 C CA . LEU A 1 85 ? -3.385 -10.307 0.142 1.00 94.44 85 LEU A CA 1
ATOM 683 C C . LEU A 1 85 ? -3.235 -9.091 1.065 1.00 94.44 85 LEU A C 1
ATOM 685 O O . LEU A 1 85 ? -2.265 -9.010 1.826 1.00 94.44 85 LEU A O 1
ATOM 689 N N . ILE A 1 86 ? -4.153 -8.126 0.979 1.00 94.75 86 ILE A N 1
ATOM 690 C CA . ILE A 1 86 ? -4.124 -6.930 1.823 1.00 94.75 86 ILE A CA 1
ATOM 691 C C . ILE A 1 86 ? -4.350 -7.322 3.283 1.00 94.75 86 ILE A C 1
ATOM 693 O O . ILE A 1 86 ? -3.543 -6.944 4.128 1.00 94.75 86 ILE A O 1
ATOM 697 N N . ILE A 1 87 ? -5.383 -8.114 3.577 1.00 92.88 87 ILE A N 1
ATOM 698 C CA . ILE A 1 87 ? -5.687 -8.585 4.934 1.00 92.88 87 ILE A CA 1
ATOM 699 C C . ILE A 1 87 ? -4.510 -9.384 5.505 1.00 92.88 87 ILE A C 1
ATOM 701 O O . ILE A 1 87 ? -4.084 -9.125 6.629 1.00 92.88 87 ILE A O 1
ATOM 705 N N . ASP A 1 88 ? -3.921 -10.292 4.726 1.00 93.31 88 ASP A N 1
ATOM 706 C CA . ASP A 1 88 ? -2.731 -11.045 5.137 1.00 93.31 88 ASP A CA 1
ATOM 707 C C . ASP A 1 88 ? -1.542 -10.131 5.451 1.00 93.31 88 ASP A C 1
ATOM 709 O O . ASP A 1 88 ? -0.795 -10.376 6.400 1.00 93.31 88 ASP A O 1
ATOM 713 N N . THR A 1 89 ? -1.356 -9.070 4.663 1.00 93.00 89 THR A N 1
ATOM 714 C CA . THR A 1 89 ? -0.295 -8.082 4.893 1.00 93.00 89 THR A CA 1
ATOM 715 C C . THR A 1 89 ? -0.552 -7.308 6.186 1.00 93.00 89 THR A C 1
ATOM 717 O O . THR A 1 89 ? 0.335 -7.222 7.031 1.00 93.00 89 THR A O 1
ATOM 720 N N . LEU A 1 90 ? -1.779 -6.819 6.385 1.00 93.50 90 LEU A N 1
ATOM 721 C CA . LEU A 1 90 ? -2.172 -6.080 7.5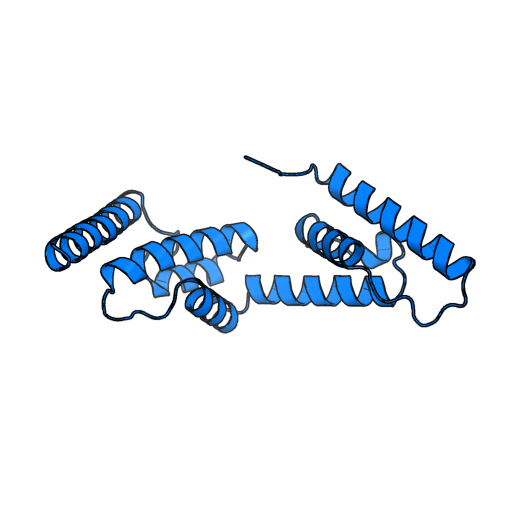84 1.00 93.50 90 LEU A CA 1
ATOM 722 C C . LEU A 1 90 ? -2.054 -6.937 8.851 1.00 93.50 90 LEU A C 1
ATOM 724 O O . LEU A 1 90 ? -1.532 -6.470 9.858 1.00 93.50 90 LEU A O 1
ATOM 728 N N . ASN A 1 91 ? -2.455 -8.209 8.795 1.00 90.94 91 ASN A N 1
ATOM 729 C CA . ASN A 1 91 ? -2.322 -9.143 9.914 1.00 90.94 91 ASN A CA 1
ATOM 730 C C . ASN A 1 91 ? -0.862 -9.441 10.275 1.00 90.94 91 ASN A C 1
ATOM 732 O O . ASN A 1 91 ? -0.561 -9.676 11.443 1.00 90.94 91 ASN A O 1
ATOM 736 N N . ARG A 1 92 ? 0.061 -9.429 9.306 1.00 90.44 92 ARG A N 1
ATOM 737 C CA . ARG A 1 92 ? 1.500 -9.557 9.593 1.00 90.44 92 ARG A CA 1
ATOM 738 C C . ARG A 1 92 ? 2.071 -8.300 10.240 1.00 90.44 92 ARG A C 1
ATOM 740 O O . ARG A 1 92 ? 2.928 -8.425 11.109 1.00 90.44 92 ARG A O 1
ATOM 747 N N . ASP A 1 93 ? 1.599 -7.127 9.826 1.00 87.69 93 ASP A N 1
ATOM 748 C CA . ASP A 1 93 ? 2.076 -5.838 10.336 1.00 87.69 93 ASP A CA 1
ATOM 749 C C . ASP A 1 93 ? 1.537 -5.537 11.745 1.00 87.69 93 ASP A C 1
ATOM 751 O O . ASP A 1 93 ? 2.280 -5.083 12.614 1.00 87.69 93 ASP A O 1
ATOM 755 N N . VAL A 1 94 ? 0.248 -5.796 11.979 1.00 89.56 94 VAL A N 1
ATOM 756 C CA . VAL A 1 94 ? -0.438 -5.531 13.255 1.00 89.56 94 VAL A CA 1
ATOM 757 C C . VAL A 1 94 ? -0.270 -6.688 14.242 1.00 89.56 94 VAL A C 1
ATOM 759 O O . VAL A 1 94 ? -0.216 -6.471 15.453 1.00 89.56 94 VAL A O 1
ATOM 762 N N . GLY A 1 95 ? -0.161 -7.913 13.729 1.00 83.25 95 GLY A N 1
ATOM 763 C CA . GLY A 1 95 ? -0.335 -9.142 14.496 1.00 83.25 95 GLY A CA 1
ATOM 764 C C . GLY A 1 95 ? -1.793 -9.616 14.487 1.00 83.25 95 GLY A C 1
ATOM 765 O O . GLY A 1 95 ? -2.720 -8.861 14.193 1.00 83.25 95 GLY A O 1
ATOM 766 N N . SER A 1 96 ? -2.004 -10.895 14.803 1.00 75.06 96 SER A N 1
ATOM 767 C CA . SER A 1 96 ? -3.346 -11.459 14.998 1.00 75.06 96 SER A CA 1
ATOM 768 C C . SER A 1 96 ? -4.017 -10.870 16.241 1.00 75.06 96 SER A C 1
ATOM 770 O O . SER A 1 96 ? -3.317 -10.398 17.142 1.00 75.06 96 SER A O 1
ATOM 772 N N . CYS A 1 97 ? -5.351 -10.965 16.346 1.00 70.50 97 CYS A N 1
ATOM 773 C CA . CYS A 1 97 ? -6.019 -10.690 17.616 1.00 70.50 97 CYS A CA 1
ATOM 774 C C . CYS A 1 97 ? -5.517 -11.729 18.638 1.00 70.50 97 CYS A C 1
ATOM 776 O O . CYS A 1 97 ? -5.791 -12.924 18.553 1.00 70.50 97 CYS A O 1
ATOM 778 N N . GLY A 1 98 ? -4.579 -11.305 19.484 1.00 67.12 98 GLY A N 1
ATOM 779 C CA . GLY A 1 98 ? -4.025 -12.128 20.550 1.00 67.12 98 GLY A CA 1
ATOM 780 C C . GLY A 1 98 ? -5.018 -12.192 21.705 1.00 67.12 98 GLY A C 1
ATOM 781 O O . GLY A 1 98 ? -6.215 -12.363 21.506 1.00 67.12 98 GLY A O 1
ATOM 782 N N . LEU A 1 99 ? -4.527 -11.994 22.927 1.00 65.25 99 LEU A N 1
ATOM 783 C CA . LEU A 1 99 ? -5.384 -11.905 24.116 1.00 65.25 99 LEU A CA 1
ATOM 784 C C . LEU A 1 99 ? -6.128 -10.563 24.243 1.00 65.25 99 LEU A C 1
ATOM 786 O O . LEU A 1 99 ? -7.095 -10.496 24.988 1.00 65.25 99 LEU A O 1
ATOM 790 N N . TYR A 1 100 ? -5.703 -9.525 23.515 1.00 81.19 100 TYR A N 1
ATOM 791 C CA . TYR A 1 100 ? -6.209 -8.157 23.663 1.00 81.19 100 TYR A CA 1
ATOM 792 C C . TYR A 1 100 ? -6.814 -7.665 22.349 1.00 81.19 100 TYR A C 1
ATOM 794 O O . TYR A 1 100 ? -6.121 -7.100 21.494 1.00 81.19 100 TYR A O 1
ATOM 802 N N . TYR A 1 101 ? -8.111 -7.908 22.173 1.00 86.38 101 TYR A N 1
ATOM 803 C CA . TYR A 1 101 ? -8.865 -7.389 21.031 1.00 86.38 101 TYR A CA 1
ATOM 804 C C . TYR A 1 101 ? -8.849 -5.856 21.015 1.00 86.38 101 TYR A C 1
ATOM 806 O O . TYR A 1 101 ? -8.713 -5.240 19.964 1.00 86.38 101 TYR A O 1
ATOM 814 N N . GLU A 1 102 ? -8.896 -5.256 22.196 1.00 88.50 102 GLU A N 1
ATOM 815 C CA . GLU A 1 102 ? -8.910 -3.824 22.457 1.00 88.50 102 GLU A CA 1
ATOM 816 C C . GLU A 1 102 ? -7.605 -3.129 22.045 1.00 88.50 102 GLU A C 1
ATOM 818 O O . GLU A 1 102 ? -7.614 -1.940 21.755 1.00 88.50 102 GLU A O 1
ATOM 823 N N . LEU A 1 103 ? -6.493 -3.869 21.948 1.00 87.69 103 LEU A N 1
ATOM 824 C CA . LEU A 1 103 ? -5.249 -3.382 21.338 1.00 87.69 103 LEU A CA 1
ATOM 825 C C . LEU A 1 103 ? -5.210 -3.656 19.834 1.00 87.69 103 LEU A C 1
ATOM 827 O O . LEU A 1 103 ? -4.707 -2.846 19.054 1.00 87.69 103 LEU A O 1
ATOM 831 N N . TRP A 1 104 ? -5.702 -4.822 19.416 1.00 91.75 104 TRP A N 1
ATOM 832 C CA . TRP A 1 104 ? -5.676 -5.229 18.015 1.00 91.75 104 TRP A CA 1
ATOM 833 C C . TRP A 1 104 ? -6.568 -4.343 17.139 1.00 91.75 104 TRP A C 1
ATOM 835 O O . TRP A 1 104 ? -6.125 -3.894 16.083 1.00 91.75 104 TRP A O 1
ATOM 845 N N . HIS A 1 105 ? -7.799 -4.063 17.572 1.00 93.19 105 HIS A N 1
ATOM 846 C CA . HIS A 1 105 ? -8.803 -3.358 16.775 1.00 93.19 105 HIS A CA 1
ATOM 847 C C . HIS A 1 105 ? -8.380 -1.921 16.418 1.00 93.19 105 HIS A C 1
ATOM 849 O O . HIS A 1 105 ? -8.321 -1.622 15.219 1.00 93.19 105 HIS A O 1
ATOM 855 N N . PRO A 1 106 ? -7.935 -1.067 17.366 1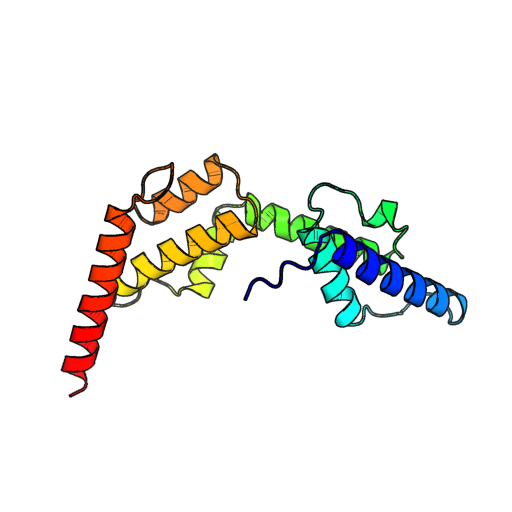.00 92.75 106 PRO A N 1
ATOM 856 C CA . PRO A 1 106 ? -7.458 0.282 17.047 1.00 92.75 106 PRO A CA 1
ATOM 857 C C . PRO A 1 106 ? -6.257 0.278 16.097 1.00 92.75 106 PRO A C 1
ATOM 859 O O . PRO A 1 106 ? -6.181 1.077 15.159 1.00 92.75 106 PRO A O 1
ATOM 862 N N . ARG A 1 107 ? -5.331 -0.669 16.279 1.00 92.81 107 ARG A N 1
ATOM 863 C CA . ARG A 1 107 ? -4.152 -0.816 15.415 1.00 92.81 107 ARG A CA 1
ATOM 864 C C . ARG A 1 107 ? -4.517 -1.290 14.017 1.00 92.81 107 ARG A C 1
ATOM 866 O O . ARG A 1 107 ? -3.968 -0.777 13.043 1.00 92.81 107 ARG A O 1
ATOM 873 N N . MET A 1 108 ? -5.462 -2.221 13.903 1.00 94.62 108 MET A N 1
ATOM 874 C CA . MET A 1 108 ? -5.974 -2.685 12.618 1.00 94.62 108 MET A CA 1
ATOM 875 C C . MET A 1 108 ? -6.692 -1.554 11.873 1.00 94.62 108 MET A C 1
ATOM 877 O O . MET A 1 108 ? -6.419 -1.340 10.693 1.00 94.62 108 MET A O 1
ATOM 881 N N . MET A 1 109 ? -7.509 -0.746 12.560 1.00 95.38 109 MET A N 1
ATOM 882 C CA . MET A 1 109 ? -8.126 0.448 11.968 1.00 95.38 109 MET A CA 1
ATOM 883 C C . MET A 1 109 ? -7.077 1.428 11.423 1.00 95.38 109 MET A C 1
ATOM 885 O O . MET A 1 109 ? -7.188 1.898 10.286 1.00 95.38 109 MET A O 1
ATOM 889 N N . GLN A 1 110 ? -6.031 1.725 12.203 1.00 94.06 110 GLN A N 1
ATOM 890 C CA . GLN A 1 110 ? -4.934 2.596 11.768 1.00 94.06 110 GLN A CA 1
ATOM 891 C C . GLN A 1 110 ? -4.178 2.011 10.566 1.00 94.06 110 GLN A C 1
ATOM 893 O O . GLN A 1 110 ? -3.849 2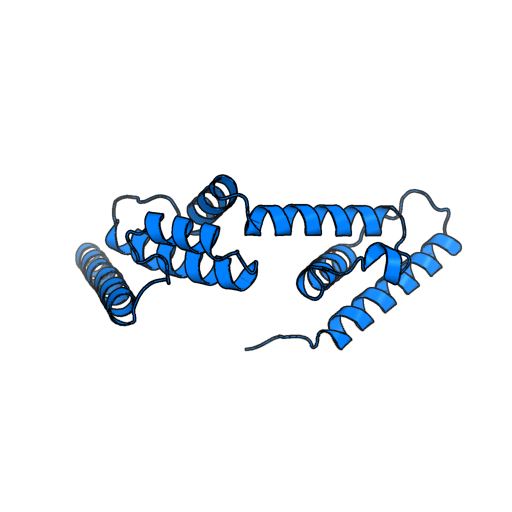.740 9.623 1.00 94.06 110 GLN A O 1
ATOM 898 N N . ALA A 1 111 ? -3.925 0.701 10.572 1.00 94.94 111 ALA A N 1
ATOM 899 C CA . ALA A 1 111 ? -3.243 0.009 9.487 1.00 94.94 111 ALA A CA 1
ATOM 900 C C . ALA A 1 111 ? -4.066 0.051 8.188 1.00 94.94 111 ALA A C 1
ATOM 902 O O . ALA A 1 111 ? -3.524 0.410 7.140 1.00 94.94 111 ALA A O 1
ATOM 903 N N . ILE A 1 112 ? -5.380 -0.196 8.259 1.00 96.00 112 ILE A N 1
ATOM 904 C CA . ILE A 1 112 ? -6.306 -0.072 7.123 1.00 96.00 112 ILE A CA 1
ATOM 905 C C . ILE A 1 112 ? -6.297 1.360 6.571 1.00 96.00 112 ILE A C 1
ATOM 907 O O . ILE A 1 112 ? -6.092 1.552 5.368 1.00 96.00 112 ILE A O 1
ATOM 911 N N . ALA A 1 113 ? -6.442 2.379 7.429 1.00 95.06 113 ALA A N 1
ATOM 912 C CA . ALA A 1 113 ? -6.402 3.784 7.008 1.00 95.06 113 ALA A CA 1
ATOM 913 C C . ALA A 1 113 ? -5.086 4.131 6.288 1.00 95.06 113 ALA A C 1
ATOM 915 O O . ALA A 1 113 ? -5.080 4.768 5.227 1.00 95.06 113 ALA A O 1
ATOM 916 N N . GLY A 1 114 ? -3.959 3.689 6.854 1.00 93.75 114 GLY A N 1
ATOM 917 C CA . GLY A 1 114 ? -2.634 3.874 6.273 1.00 93.75 114 GLY A CA 1
ATOM 918 C C . GLY A 1 114 ? -2.487 3.181 4.919 1.00 93.75 114 GLY A C 1
ATOM 919 O O . GLY A 1 114 ? -1.937 3.768 3.984 1.00 93.75 114 GLY A O 1
ATOM 920 N N . HIS A 1 115 ? -3.012 1.963 4.792 1.00 94.62 115 HIS A N 1
ATOM 921 C CA . HIS A 1 115 ? -2.945 1.154 3.579 1.00 94.62 115 HIS A CA 1
ATOM 922 C C . HIS A 1 115 ? -3.777 1.744 2.439 1.00 94.62 115 HIS A C 1
ATOM 924 O O . HIS A 1 115 ? -3.246 1.951 1.345 1.00 94.62 115 HIS A O 1
ATOM 930 N N . ILE A 1 116 ? -5.032 2.120 2.712 1.00 93.44 116 ILE A N 1
ATOM 931 C CA . ILE A 1 116 ? -5.918 2.787 1.743 1.00 93.44 116 ILE A CA 1
ATOM 932 C C . ILE A 1 116 ? -5.239 4.037 1.180 1.00 93.44 116 ILE A C 1
ATOM 934 O O . ILE A 1 116 ? -5.161 4.217 -0.039 1.00 93.44 116 ILE A O 1
ATOM 938 N N . ARG A 1 117 ? -4.667 4.870 2.059 1.00 89.38 117 ARG A N 1
ATOM 939 C CA . ARG A 1 117 ? -3.944 6.079 1.651 1.00 89.38 117 ARG A CA 1
ATOM 940 C C . ARG A 1 117 ? -2.685 5.760 0.846 1.00 89.38 117 ARG A C 1
ATOM 942 O O . ARG A 1 117 ? -2.399 6.451 -0.130 1.00 89.38 117 ARG A O 1
ATOM 949 N N . ARG A 1 118 ? -1.908 4.755 1.262 1.00 88.62 118 ARG A N 1
ATOM 950 C CA . ARG A 1 118 ? -0.618 4.411 0.646 1.00 88.62 118 ARG A CA 1
ATOM 951 C C . ARG A 1 118 ? -0.776 3.845 -0.758 1.00 88.62 118 ARG A C 1
ATOM 953 O O . ARG A 1 118 ? 0.044 4.178 -1.614 1.00 88.62 118 ARG A O 1
ATOM 960 N N . TYR A 1 119 ? -1.774 2.996 -0.983 1.00 88.94 119 TYR A N 1
ATOM 961 C CA . TYR A 1 119 ? -1.945 2.261 -2.239 1.00 88.94 119 TYR A CA 1
ATOM 962 C C . TYR A 1 119 ? -3.056 2.810 -3.132 1.00 88.94 119 TYR A C 1
ATOM 964 O O . TYR A 1 119 ? -3.206 2.326 -4.248 1.00 88.94 119 TYR A O 1
ATOM 972 N N . SER A 1 120 ? -3.778 3.844 -2.683 1.00 85.19 120 SER A N 1
ATOM 973 C CA . SER A 1 120 ? -4.924 4.403 -3.411 1.00 85.19 120 SER A CA 1
ATOM 974 C C . SER A 1 120 ? -5.962 3.321 -3.725 1.00 85.19 120 SER A C 1
ATOM 976 O O . SER A 1 120 ? -6.417 3.191 -4.858 1.00 85.19 120 SER A O 1
ATOM 978 N N . VAL A 1 121 ? -6.282 2.527 -2.699 1.00 90.12 121 VAL A N 1
ATOM 979 C CA . VAL A 1 121 ? -7.258 1.430 -2.750 1.00 90.12 121 VAL A CA 1
ATOM 980 C C . VAL A 1 121 ? -8.606 1.962 -3.238 1.00 90.12 121 VAL A C 1
ATOM 982 O O . VAL A 1 121 ? -9.033 3.049 -2.835 1.00 90.12 121 VAL A O 1
ATOM 985 N N . ASP A 1 122 ? -9.275 1.216 -4.116 1.00 88.94 122 ASP A N 1
ATOM 986 C CA . ASP A 1 122 ? -10.586 1.613 -4.620 1.00 88.94 122 ASP A CA 1
ATOM 987 C C . ASP A 1 122 ? -11.667 1.552 -3.527 1.00 88.94 122 ASP A C 1
ATOM 989 O O . ASP A 1 122 ? -11.514 0.909 -2.490 1.00 88.94 122 ASP A O 1
ATOM 993 N N . LYS A 1 123 ? -12.795 2.232 -3.757 1.00 90.94 123 LYS A N 1
ATOM 994 C CA . LYS A 1 123 ? -13.857 2.355 -2.748 1.00 90.94 123 LYS A CA 1
ATOM 995 C C . LYS A 1 123 ? -14.478 1.017 -2.342 1.00 90.94 123 LYS A C 1
ATOM 997 O O . LYS A 1 123 ? -14.873 0.880 -1.190 1.00 90.94 123 LYS A O 1
ATOM 1002 N N . ALA A 1 124 ? -14.595 0.059 -3.260 1.00 93.62 124 ALA A N 1
ATOM 1003 C CA . ALA A 1 124 ? -15.225 -1.223 -2.958 1.00 93.62 124 ALA A CA 1
ATOM 1004 C C . ALA A 1 124 ? -14.309 -2.075 -2.073 1.00 93.62 124 ALA A C 1
ATOM 1006 O O . ALA A 1 124 ? -14.765 -2.641 -1.080 1.00 93.62 124 ALA A O 1
ATOM 1007 N N . VAL A 1 125 ? -13.010 -2.100 -2.381 1.00 94.75 125 VAL A N 1
ATOM 1008 C CA . VAL A 1 125 ? -12.010 -2.788 -1.556 1.00 94.75 125 VAL A CA 1
ATOM 1009 C C . VAL A 1 125 ? -11.836 -2.080 -0.213 1.00 94.75 125 VAL A C 1
ATOM 1011 O O . VAL A 1 125 ? -11.790 -2.745 0.815 1.00 94.75 125 VAL A O 1
ATOM 1014 N N . ALA A 1 126 ? -11.830 -0.745 -0.182 1.00 94.88 126 ALA A N 1
ATOM 1015 C CA . ALA A 1 126 ? -11.794 0.019 1.065 1.00 94.88 126 ALA A CA 1
ATOM 1016 C C . ALA A 1 126 ? -12.994 -0.299 1.974 1.00 94.88 126 ALA A C 1
ATOM 1018 O O . ALA A 1 126 ? -12.805 -0.536 3.163 1.00 94.88 126 ALA A O 1
ATOM 1019 N N . ALA A 1 127 ? -14.208 -0.368 1.421 1.00 95.25 127 ALA A N 1
ATOM 1020 C CA . ALA A 1 127 ? -15.400 -0.753 2.174 1.00 95.25 127 ALA A CA 1
ATOM 1021 C C . ALA A 1 127 ? -15.299 -2.183 2.729 1.00 95.25 127 ALA A C 1
ATOM 1023 O O . ALA A 1 127 ? -15.652 -2.424 3.882 1.00 95.25 127 ALA A O 1
ATOM 1024 N N . ALA A 1 128 ? -14.781 -3.122 1.931 1.00 95.88 128 ALA A N 1
ATOM 1025 C CA . ALA A 1 128 ? -14.552 -4.494 2.376 1.00 95.88 128 ALA A CA 1
ATOM 1026 C C . ALA A 1 128 ? -13.499 -4.575 3.495 1.00 95.88 128 ALA A C 1
ATOM 1028 O O . ALA A 1 128 ? -13.679 -5.337 4.439 1.00 95.88 128 ALA A O 1
ATOM 1029 N N . LEU A 1 129 ? -12.440 -3.758 3.432 1.00 95.81 129 LEU A N 1
ATOM 1030 C CA . LEU A 1 129 ? -11.458 -3.639 4.511 1.00 95.81 129 LEU A CA 1
ATOM 1031 C C . LEU A 1 129 ? -12.099 -3.087 5.787 1.00 95.81 129 LEU A C 1
ATOM 1033 O O . LEU A 1 129 ? -11.897 -3.658 6.853 1.00 95.81 129 LEU A O 1
ATOM 1037 N N . TRP A 1 130 ? -12.912 -2.033 5.707 1.00 96.44 130 TRP A N 1
ATOM 1038 C CA . TRP A 1 130 ? -13.585 -1.488 6.891 1.00 96.44 130 TRP A CA 1
ATOM 1039 C C . TRP A 1 130 ? -14.553 -2.469 7.550 1.00 96.44 130 TRP A C 1
ATOM 1041 O O . TRP A 1 130 ? -14.627 -2.515 8.778 1.00 96.44 130 TRP A O 1
ATOM 1051 N N . ALA A 1 131 ? -15.213 -3.317 6.762 1.00 94.00 131 ALA A N 1
ATOM 1052 C CA . ALA A 1 131 ? -16.072 -4.375 7.285 1.00 94.00 131 ALA A CA 1
ATOM 1053 C C . ALA A 1 131 ? -15.311 -5.406 8.145 1.00 94.00 131 ALA A C 1
ATOM 1055 O O . ALA A 1 131 ? -15.924 -6.052 8.986 1.00 94.00 131 ALA A O 1
ATOM 1056 N N . THR A 1 132 ? -13.987 -5.548 7.985 1.00 91.50 132 THR A N 1
ATOM 1057 C CA . THR A 1 132 ? -13.169 -6.455 8.823 1.00 91.50 132 THR A CA 1
ATOM 1058 C C . THR A 1 132 ? -13.002 -5.989 10.269 1.00 91.50 132 THR A C 1
ATOM 1060 O O . THR A 1 132 ? -12.635 -6.785 11.128 1.00 91.50 132 THR A O 1
ATOM 1063 N N . VAL A 1 133 ? -13.266 -4.709 10.531 1.00 92.38 133 VAL A N 1
ATOM 1064 C CA . VAL A 1 133 ? -13.185 -4.069 11.853 1.00 92.38 133 VAL A CA 1
ATOM 1065 C C . VAL A 1 133 ? -14.529 -3.443 12.245 1.00 92.38 133 VAL A C 1
ATOM 1067 O O . VAL A 1 133 ? -14.568 -2.484 13.016 1.00 92.38 133 VAL A O 1
ATOM 1070 N N . ASP A 1 134 ? -15.622 -3.961 11.673 1.00 90.88 134 ASP A N 1
ATOM 1071 C CA . ASP A 1 134 ? -17.008 -3.538 11.915 1.00 90.88 134 ASP A CA 1
ATOM 1072 C C . ASP A 1 134 ? -17.259 -2.029 11.727 1.00 90.88 134 ASP A C 1
ATOM 1074 O O . ASP A 1 134 ? -18.127 -1.432 12.365 1.00 90.88 134 ASP A O 1
ATOM 1078 N N . CYS A 1 135 ? -16.510 -1.393 10.822 1.00 93.06 135 CYS A N 1
ATOM 1079 C CA . CYS A 1 135 ? -16.659 0.025 10.503 1.00 93.06 135 CYS A CA 1
ATOM 1080 C C . CYS A 1 135 ? -17.578 0.253 9.285 1.00 93.06 135 CYS A C 1
ATOM 1082 O O . CYS A 1 135 ? -17.706 -0.623 8.422 1.00 93.06 135 CYS A O 1
ATOM 1084 N N . PRO A 1 136 ? -18.194 1.448 9.157 1.00 92.62 136 PRO A N 1
ATOM 1085 C CA . PRO A 1 136 ? -18.982 1.809 7.981 1.00 92.62 136 PRO A CA 1
ATOM 1086 C C . PRO A 1 136 ? -18.177 1.723 6.676 1.00 92.62 136 PRO A C 1
ATOM 1088 O O . PRO A 1 136 ? -16.968 1.941 6.655 1.00 92.62 136 PRO A O 1
ATOM 1091 N N . ALA A 1 137 ? -18.868 1.491 5.556 1.00 90.94 137 ALA A N 1
ATOM 1092 C CA . ALA A 1 137 ? -18.246 1.371 4.232 1.00 90.94 137 ALA A CA 1
ATOM 1093 C C . ALA A 1 137 ? -17.465 2.628 3.796 1.00 90.94 137 ALA A C 1
ATOM 1095 O O . ALA A 1 137 ? -16.461 2.520 3.093 1.00 90.94 137 ALA A O 1
ATOM 1096 N N . ASP A 1 138 ? -17.908 3.809 4.236 1.00 91.19 138 ASP A N 1
ATOM 1097 C CA . ASP A 1 138 ? -17.239 5.091 3.974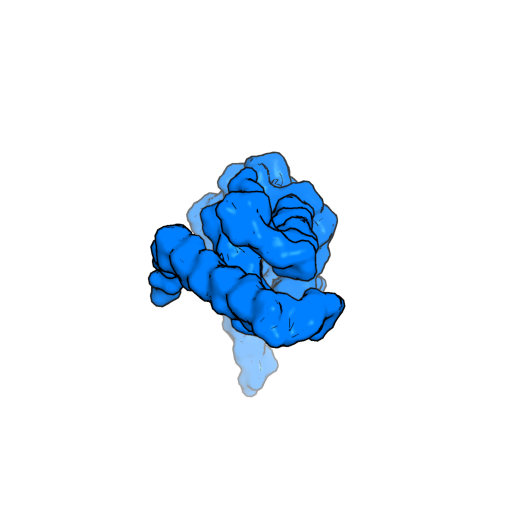 1.00 91.19 138 ASP A CA 1
ATOM 1098 C C . ASP A 1 138 ? -16.053 5.359 4.923 1.00 91.19 138 ASP A C 1
ATOM 1100 O O . ASP A 1 138 ? -15.367 6.377 4.801 1.00 91.19 138 ASP A O 1
ATOM 1104 N N . GLY A 1 139 ? -15.780 4.425 5.835 1.00 91.19 139 GLY A N 1
ATOM 1105 C CA . GLY A 1 139 ? -14.738 4.494 6.848 1.00 91.19 139 GLY A CA 1
ATOM 1106 C C . GLY A 1 139 ? -15.251 4.869 8.240 1.00 91.19 139 GLY A C 1
ATOM 1107 O O . GLY A 1 139 ? -16.438 5.158 8.418 1.00 91.19 139 GLY A O 1
ATOM 1108 N N . PRO A 1 140 ? -14.357 4.855 9.244 1.00 92.81 140 PRO A N 1
ATOM 1109 C CA . PRO A 1 140 ? -14.711 5.135 10.625 1.00 92.81 140 PRO A CA 1
ATOM 1110 C C . PRO A 1 140 ? -15.041 6.613 10.817 1.00 92.81 140 PRO A C 1
ATOM 1112 O O . PRO A 1 140 ? -14.379 7.503 10.270 1.00 92.81 140 PRO A O 1
ATOM 1115 N N . THR A 1 141 ? -16.048 6.872 11.637 1.00 94.56 141 THR A N 1
ATOM 1116 C CA . THR A 1 141 ? -16.419 8.208 12.093 1.00 94.56 141 THR A CA 1
ATOM 1117 C C . THR A 1 141 ? -15.428 8.730 13.135 1.00 94.56 141 THR A C 1
ATOM 1119 O O . THR A 1 141 ? -14.623 7.987 13.693 1.00 94.56 141 THR A O 1
ATOM 1122 N N . GLU A 1 142 ? -15.497 10.026 13.449 1.00 93.81 142 GLU A N 1
ATOM 1123 C CA . GLU A 1 142 ? -14.704 10.612 14.540 1.00 93.81 142 GLU A CA 1
ATOM 1124 C C . GLU A 1 142 ? -14.976 9.923 15.888 1.00 93.81 142 GLU A C 1
ATOM 1126 O O . GLU A 1 142 ? -14.058 9.733 16.684 1.00 93.81 142 GLU A O 1
ATOM 1131 N N . GLN A 1 143 ? -16.216 9.479 16.115 1.00 93.50 143 GLN A N 1
ATOM 1132 C CA . GLN A 1 143 ? -16.573 8.739 17.320 1.00 93.50 143 GLN A CA 1
ATOM 1133 C C . GLN A 1 143 ? -15.941 7.342 17.345 1.00 93.50 143 GLN A C 1
ATOM 1135 O O . GLN A 1 143 ? -15.494 6.915 18.404 1.00 93.50 143 GLN A O 1
ATOM 1140 N N . ASP A 1 144 ? -15.847 6.654 16.204 1.00 92.62 144 ASP A N 1
ATOM 1141 C CA . ASP A 1 144 ? -15.198 5.337 16.125 1.00 92.62 144 ASP A CA 1
ATOM 1142 C C . ASP A 1 144 ? -13.704 5.443 16.451 1.00 92.62 144 ASP A C 1
ATOM 1144 O O . ASP A 1 144 ? -13.176 4.643 17.220 1.00 92.62 144 ASP A O 1
ATOM 1148 N N . TRP A 1 145 ? -13.033 6.483 15.941 1.00 93.75 145 TRP A N 1
ATOM 1149 C CA . TRP A 1 145 ? -11.638 6.769 16.290 1.00 93.75 145 TRP A CA 1
ATOM 1150 C C . TRP A 1 145 ? -11.457 7.092 17.770 1.00 93.75 145 TRP A C 1
ATOM 1152 O O . TRP A 1 145 ? -10.474 6.667 18.376 1.00 93.75 145 TRP A O 1
ATOM 1162 N N . LYS A 1 146 ? -12.402 7.831 18.355 1.00 93.88 146 LYS A N 1
ATOM 1163 C CA . LYS A 1 146 ? -12.383 8.147 19.780 1.00 93.88 146 LYS A CA 1
ATOM 1164 C C . LYS A 1 146 ? -12.550 6.885 20.630 1.00 93.88 146 LYS A C 1
ATOM 1166 O O . LYS A 1 146 ? -11.722 6.649 21.500 1.00 93.88 146 LYS A O 1
ATOM 1171 N N . ASN A 1 147 ? -13.542 6.050 20.320 1.00 92.69 147 ASN A N 1
ATOM 1172 C CA . ASN A 1 147 ? -13.781 4.784 21.016 1.00 92.69 147 ASN A CA 1
ATOM 1173 C C . ASN A 1 147 ? -12.566 3.851 20.914 1.00 92.69 147 ASN A C 1
ATOM 1175 O O . ASN A 1 147 ? -12.140 3.284 21.911 1.00 92.69 147 ASN A O 1
ATOM 1179 N N . ALA A 1 148 ? -11.973 3.730 19.723 1.00 91.50 148 ALA A N 1
ATOM 1180 C CA . ALA A 1 148 ? -10.778 2.919 19.514 1.00 91.50 148 ALA A CA 1
ATOM 1181 C C . ALA A 1 148 ? -9.586 3.428 20.346 1.00 91.50 148 ALA A C 1
ATOM 1183 O O . ALA A 1 148 ? -8.841 2.638 20.921 1.00 91.50 148 ALA A O 1
ATOM 1184 N N . SER A 1 149 ? -9.417 4.749 20.450 1.00 89.81 149 SER A N 1
ATOM 1185 C CA . SER A 1 149 ? -8.372 5.342 21.290 1.00 89.81 149 SER A CA 1
ATOM 1186 C C . SER A 1 149 ? -8.609 5.108 22.783 1.00 89.81 149 SER A C 1
ATOM 1188 O O . SER A 1 149 ? -7.639 4.922 23.513 1.00 89.81 149 SER A O 1
ATOM 1190 N N . GLU A 1 150 ? -9.862 5.145 23.238 1.00 92.31 150 GLU A N 1
ATOM 1191 C CA . GLU A 1 150 ? -10.233 4.852 24.629 1.00 92.31 150 GLU A CA 1
ATOM 1192 C C . GLU A 1 150 ? -9.968 3.373 24.953 1.00 92.31 150 GLU A C 1
ATOM 1194 O O . GLU A 1 150 ? -9.270 3.082 25.918 1.00 92.31 150 GLU A O 1
ATOM 1199 N N . MET A 1 151 ? -10.378 2.449 24.074 1.00 89.25 151 MET A N 1
ATOM 1200 C CA . MET A 1 151 ? -10.108 1.010 24.210 1.00 89.25 151 MET A CA 1
ATOM 1201 C C . MET A 1 151 ? -8.611 0.686 24.330 1.00 89.25 151 MET A C 1
ATOM 1203 O O . MET A 1 151 ? -8.223 -0.117 25.179 1.00 89.25 151 MET A O 1
ATOM 1207 N N . GLU A 1 152 ? -7.760 1.298 23.495 1.00 88.12 152 GLU A N 1
ATOM 1208 C CA . GLU A 1 152 ? -6.308 1.087 23.585 1.00 88.12 152 GLU A CA 1
ATOM 1209 C C . GLU A 1 152 ? -5.746 1.648 24.902 1.00 88.12 152 GLU A C 1
ATOM 1211 O O . GLU A 1 152 ? -4.896 1.004 25.516 1.00 88.12 152 GLU A O 1
ATOM 1216 N N . SER A 1 153 ? -6.228 2.810 25.358 1.00 87.69 153 SER A N 1
ATOM 1217 C CA . SER A 1 153 ? -5.787 3.433 26.614 1.00 87.69 153 SER A CA 1
ATOM 1218 C C . SER A 1 153 ? -6.118 2.567 27.830 1.00 87.69 153 SER A C 1
ATOM 1220 O O . SER A 1 153 ? -5.222 2.269 28.618 1.00 87.69 153 SER A O 1
ATOM 1222 N N . ASP A 1 154 ? -7.367 2.110 27.945 1.00 87.94 154 ASP A N 1
ATOM 1223 C CA . ASP A 1 154 ? -7.855 1.333 29.092 1.00 87.94 154 ASP A CA 1
ATOM 1224 C C . ASP A 1 154 ? -7.068 0.022 29.271 1.00 87.94 154 ASP A C 1
ATOM 1226 O O . ASP A 1 154 ? -6.731 -0.389 30.386 1.00 87.94 154 ASP A O 1
ATOM 1230 N N . VAL A 1 155 ? -6.720 -0.640 28.161 1.00 87.12 155 VAL A N 1
ATOM 1231 C CA . VAL A 1 155 ? -5.917 -1.868 28.220 1.00 87.12 155 VAL A CA 1
ATOM 1232 C C . VAL A 1 155 ? -4.463 -1.590 28.572 1.00 87.12 155 VAL A C 1
ATOM 1234 O O . VAL A 1 155 ? -3.869 -2.379 29.306 1.00 87.12 155 VAL A O 1
ATOM 1237 N N . TRP A 1 156 ? -3.877 -0.482 28.114 1.00 85.94 156 TRP A N 1
ATOM 1238 C CA . TRP A 1 156 ? -2.528 -0.114 28.551 1.00 85.94 156 TRP A CA 1
ATOM 1239 C C . TRP A 1 156 ? -2.463 0.223 30.038 1.00 85.94 156 TRP A C 1
ATOM 1241 O O . TRP A 1 156 ? -1.502 -0.186 30.686 1.00 85.94 156 TRP A O 1
ATOM 1251 N N . GLU A 1 157 ? -3.478 0.898 30.579 1.00 86.62 157 GLU A N 1
ATOM 1252 C CA . GLU A 1 157 ? -3.597 1.139 32.021 1.00 86.62 157 GLU A CA 1
ATOM 1253 C C . GLU A 1 157 ? -3.677 -0.188 32.788 1.00 86.62 157 GLU A C 1
ATOM 1255 O O . GLU A 1 157 ? -2.886 -0.415 33.700 1.00 86.62 157 GLU A O 1
ATOM 1260 N N . THR A 1 158 ? -4.523 -1.118 32.336 1.00 82.50 158 THR A N 1
ATOM 1261 C CA . THR A 1 158 ? -4.666 -2.450 32.956 1.00 82.50 158 THR A CA 1
ATOM 1262 C C . THR A 1 158 ? -3.356 -3.247 32.929 1.00 82.50 158 THR A C 1
ATOM 1264 O O . THR A 1 158 ? -2.944 -3.818 33.934 1.00 82.50 158 THR A O 1
ATOM 1267 N N . ILE A 1 159 ? -2.659 -3.270 31.786 1.00 83.38 159 ILE A N 1
ATOM 1268 C CA . ILE A 1 159 ? -1.368 -3.963 31.653 1.00 83.38 159 ILE A CA 1
ATOM 1269 C C . ILE A 1 159 ? -0.319 -3.341 32.578 1.00 83.38 159 ILE A C 1
ATOM 1271 O O . ILE A 1 159 ? 0.520 -4.059 33.119 1.00 83.38 159 ILE A O 1
ATOM 1275 N N . GLN A 1 160 ? -0.331 -2.016 32.731 1.00 81.88 160 GLN A N 1
ATOM 1276 C CA . GLN A 1 160 ? 0.607 -1.328 33.605 1.00 81.88 160 GLN A CA 1
ATOM 1277 C C . GLN A 1 160 ? 0.348 -1.669 35.077 1.00 81.88 160 GLN A C 1
ATOM 1279 O O . GLN A 1 160 ? 1.304 -1.970 35.786 1.00 81.88 160 GLN A O 1
ATOM 1284 N N . GLU A 1 161 ? -0.914 -1.678 35.513 1.00 83.06 161 GLU A N 1
ATOM 1285 C CA . GLU A 1 161 ? -1.302 -2.067 36.875 1.00 83.06 161 GLU A CA 1
ATOM 1286 C C . GLU A 1 161 ? -0.944 -3.529 37.190 1.00 83.06 161 GLU A C 1
ATOM 1288 O O . GLU A 1 161 ? -0.442 -3.813 38.273 1.00 83.06 161 GLU A O 1
ATOM 1293 N N . ASP A 1 162 ? -1.117 -4.452 36.238 1.00 79.38 162 ASP A N 1
ATOM 1294 C CA . ASP A 1 162 ? -0.769 -5.875 36.402 1.00 79.38 162 ASP A CA 1
ATOM 1295 C C . ASP A 1 162 ? 0.750 -6.137 36.502 1.00 79.38 162 ASP A C 1
ATOM 1297 O O . ASP A 1 162 ? 1.181 -7.233 36.880 1.00 79.38 162 ASP A O 1
ATOM 1301 N N . MET A 1 163 ? 1.576 -5.159 36.118 1.00 75.25 163 MET A N 1
ATOM 1302 C CA . MET A 1 163 ? 3.039 -5.239 36.161 1.00 75.25 163 MET A CA 1
ATOM 1303 C C . MET A 1 163 ? 3.660 -4.609 37.420 1.00 75.25 163 MET A C 1
ATOM 1305 O O . MET A 1 163 ? 4.868 -4.786 37.626 1.00 75.25 163 MET A O 1
ATOM 1309 N N . GLU A 1 164 ? 2.878 -3.889 38.231 1.00 65.00 164 GLU A N 1
ATOM 1310 C CA . GLU A 1 164 ? 3.290 -3.265 39.504 1.00 65.00 164 GLU A CA 1
ATOM 1311 C C . GLU A 1 164 ? 3.108 -4.202 40.714 1.00 65.00 164 GLU A C 1
ATOM 1313 O O . GLU A 1 164 ? 4.012 -4.192 41.589 1.00 65.00 164 GLU A O 1
#